Protein AF-A0A381UM65-F1 (afdb_monomer_lite)

Radius of gyration: 23.65 Å; chains: 1; bounding box: 63×48×61 Å

Secondary structure (DSSP, 8-state):
-PPPPTT--TTSSPEEEE---TTSTTEEE------SS-GGG----EEESS----GGGEEEEPPPPTT--HHHHS-HHHHHHHHHHHHHHHHHHHH--GGGHHHHHTTS-----

pLDDT: mean 72.66, std 16.7, range [36.38, 96.44]

Foldseek 3Di:
DDDDPPPADPQGDWDKDADDDCPFPQKDWDQDQDDPPPSVVSPTDIGRDPGDDDVVRIHTHGDDDPPDDPLRPDDPVVNVVVVVVVCVVVVVVVVDDPVPVVVVVVPDDPDDD

Structure (mmCIF, N/CA/C/O backbone):
data_AF-A0A381UM65-F1
#
_entry.id   AF-A0A381UM65-F1
#
loop_
_atom_site.group_PDB
_atom_site.id
_atom_site.type_symbol
_atom_site.label_atom_id
_atom_site.label_alt_id
_atom_site.label_comp_id
_atom_site.label_asym_id
_atom_site.label_entity_id
_atom_site.label_seq_id
_atom_site.pdbx_PDB_ins_code
_atom_site.Cartn_x
_atom_site.Cartn_y
_atom_site.Cartn_z
_atom_site.occupancy
_atom_site.B_iso_or_equiv
_atom_site.auth_seq_id
_atom_site.auth_comp_id
_atom_site.auth_asym_id
_atom_site.auth_atom_id
_atom_site.pdbx_PDB_model_num
ATOM 1 N N . VAL A 1 1 ? -35.214 -8.499 6.190 1.00 38.56 1 VAL A N 1
ATOM 2 C CA . VAL A 1 1 ? -34.411 -7.383 6.741 1.00 38.56 1 VAL A CA 1
ATOM 3 C C . VAL A 1 1 ? -33.308 -8.004 7.582 1.00 38.56 1 VAL A C 1
ATOM 5 O O . VAL A 1 1 ? -33.570 -8.398 8.708 1.00 38.56 1 VAL A O 1
ATOM 8 N N . GLN A 1 2 ? -32.131 -8.244 6.997 1.00 36.38 2 GLN A N 1
ATOM 9 C CA . GLN A 1 2 ? -30.965 -8.705 7.759 1.00 36.38 2 GLN A CA 1
ATOM 10 C C . GLN A 1 2 ? -30.450 -7.522 8.582 1.00 36.38 2 GLN A C 1
ATOM 12 O O . GLN A 1 2 ? -30.204 -6.453 8.026 1.00 36.38 2 GLN A O 1
ATOM 17 N N . GLY A 1 3 ? -30.385 -7.697 9.903 1.00 39.22 3 GLY A N 1
ATOM 18 C CA . GLY A 1 3 ? -29.882 -6.686 10.828 1.00 39.22 3 GLY A CA 1
ATOM 19 C C . GLY A 1 3 ? -28.432 -6.334 10.511 1.00 39.22 3 GLY A C 1
ATOM 20 O O . GLY A 1 3 ? -27.652 -7.203 10.121 1.00 39.22 3 GLY A O 1
ATOM 21 N N . ALA A 1 4 ? -28.092 -5.053 10.651 1.00 43.19 4 ALA A N 1
ATOM 22 C CA . ALA A 1 4 ? -26.715 -4.598 10.532 1.00 43.19 4 ALA A CA 1
ATOM 23 C C . ALA A 1 4 ? -25.820 -5.405 11.500 1.00 43.19 4 ALA A C 1
ATOM 25 O O . ALA A 1 4 ? -26.238 -5.632 12.639 1.00 43.19 4 ALA A O 1
ATOM 26 N N . PRO A 1 5 ? -24.624 -5.853 11.072 1.00 47.56 5 PRO A N 1
ATOM 27 C CA . PRO A 1 5 ? -23.681 -6.554 11.936 1.00 47.56 5 PRO A CA 1
ATOM 28 C C . PRO A 1 5 ? -23.443 -5.757 13.221 1.00 47.56 5 PRO A C 1
ATOM 30 O O . PRO A 1 5 ? -23.135 -4.568 13.169 1.00 47.56 5 PRO A O 1
ATOM 33 N N . THR A 1 6 ? -23.579 -6.411 14.371 1.00 54.12 6 THR A N 1
ATOM 34 C CA . THR A 1 6 ? -23.538 -5.810 15.717 1.00 54.12 6 THR A CA 1
ATOM 35 C C . THR A 1 6 ? -22.156 -5.295 16.155 1.00 54.12 6 THR A C 1
ATOM 37 O O . THR A 1 6 ? -21.997 -4.920 17.309 1.00 54.12 6 THR A O 1
ATOM 40 N N . ASP A 1 7 ? -21.175 -5.251 15.248 1.00 58.03 7 ASP A N 1
ATOM 41 C CA . ASP A 1 7 ? -19.787 -4.808 15.477 1.00 58.03 7 ASP A CA 1
ATOM 42 C C . ASP A 1 7 ? -19.399 -3.596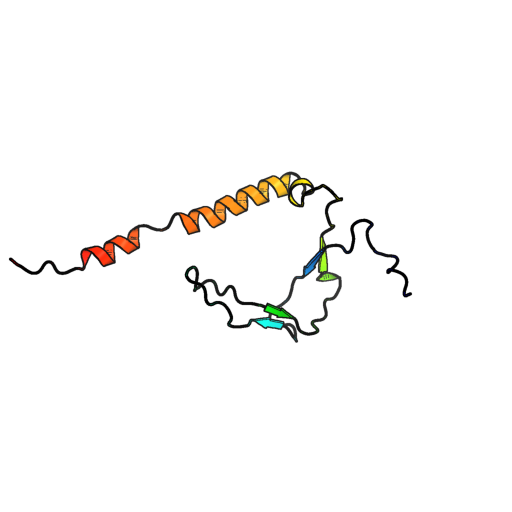 14.599 1.00 58.03 7 ASP A C 1
ATOM 44 O O . ASP A 1 7 ? -18.237 -3.319 14.312 1.00 58.03 7 ASP A O 1
ATOM 48 N N . GLN A 1 8 ? -20.385 -2.856 14.088 1.00 51.78 8 GLN A N 1
ATOM 49 C CA . GLN A 1 8 ? -20.084 -1.626 13.363 1.00 51.78 8 GLN A CA 1
ATOM 50 C C . GLN A 1 8 ? -19.797 -0.498 14.352 1.00 51.78 8 GLN A C 1
ATOM 52 O O . GLN A 1 8 ? -20.666 -0.089 15.124 1.00 51.78 8 GLN A O 1
ATOM 57 N N . SER A 1 9 ? -18.573 0.029 14.287 1.00 56.84 9 SER A N 1
ATOM 58 C CA . SER A 1 9 ? -18.202 1.287 14.932 1.00 56.84 9 SER A CA 1
ATOM 59 C C . SER A 1 9 ? -19.254 2.360 14.592 1.00 56.84 9 SER A C 1
ATOM 61 O O . SER A 1 9 ? -19.739 2.395 13.454 1.00 56.84 9 SER A O 1
ATOM 63 N N . PRO A 1 10 ? -19.631 3.256 15.528 1.00 59.91 10 PRO A N 1
ATOM 64 C CA . PRO A 1 10 ? -20.690 4.258 15.327 1.00 59.91 10 PRO A CA 1
ATOM 65 C C . PRO A 1 10 ? -20.435 5.225 14.154 1.00 59.91 10 PRO A C 1
ATOM 67 O O . PRO A 1 10 ? -21.286 6.043 13.814 1.00 59.91 10 PRO A O 1
ATOM 70 N N . THR A 1 11 ? -19.262 5.138 13.528 1.00 65.38 11 THR A N 1
ATOM 71 C CA . THR A 1 11 ? -18.805 5.928 12.384 1.00 65.38 11 THR A CA 1
ATOM 72 C C . THR A 1 11 ? -18.759 5.142 11.064 1.00 65.38 11 THR A C 1
ATOM 74 O O . THR A 1 11 ? -18.311 5.690 10.052 1.00 65.38 11 THR A O 1
ATOM 77 N N . GLY A 1 12 ? -19.243 3.893 11.034 1.00 65.19 12 GLY A N 1
ATOM 78 C CA . GLY A 1 12 ? -19.163 2.965 9.898 1.00 65.19 12 GLY A CA 1
ATOM 79 C C . GLY A 1 12 ? -17.962 2.009 9.994 1.00 65.19 12 GLY A C 1
ATOM 80 O O . GLY A 1 12 ? -17.244 2.033 10.989 1.00 65.19 12 GLY A O 1
ATOM 81 N N . PRO A 1 13 ? -17.723 1.151 8.983 1.00 69.06 13 PRO A N 1
ATOM 82 C CA . PRO A 1 13 ? -16.612 0.206 9.028 1.00 69.06 13 PRO A CA 1
ATOM 83 C C . PRO A 1 13 ? -15.266 0.942 9.069 1.00 69.06 13 PRO A C 1
ATOM 85 O O . PRO A 1 13 ? -15.030 1.889 8.307 1.00 69.06 13 PRO A O 1
ATOM 88 N N . ASP A 1 14 ? -14.392 0.495 9.967 1.00 72.38 14 ASP A N 1
ATOM 89 C CA . ASP A 1 14 ? -13.027 0.996 10.098 1.00 72.38 14 ASP A CA 1
ATOM 90 C C . ASP A 1 14 ? -12.199 0.692 8.844 1.00 72.38 14 ASP A C 1
ATOM 92 O O . ASP A 1 14 ? -12.376 -0.338 8.188 1.00 72.38 14 ASP A O 1
ATOM 96 N N . GLY A 1 15 ? -11.254 1.580 8.530 1.00 73.75 15 GLY A N 1
ATOM 97 C CA . GLY A 1 15 ? -10.282 1.323 7.474 1.00 73.75 15 GLY A CA 1
ATOM 98 C C . GLY A 1 15 ? -9.324 0.209 7.892 1.00 73.75 15 GLY A C 1
ATOM 99 O O . GLY A 1 15 ? -9.030 0.039 9.076 1.00 73.75 15 GLY A O 1
ATOM 100 N N . ARG A 1 16 ? -8.818 -0.553 6.925 1.00 79.75 16 ARG A N 1
ATOM 101 C CA . ARG A 1 16 ? -7.728 -1.508 7.138 1.00 79.75 16 ARG A CA 1
ATOM 102 C C . ARG A 1 16 ? -6.566 -1.154 6.226 1.00 79.75 16 ARG A C 1
ATOM 104 O O . ARG A 1 16 ? -6.777 -0.830 5.060 1.00 79.75 16 ARG A O 1
ATOM 111 N N . CYS A 1 17 ? -5.356 -1.212 6.764 1.00 81.31 17 CYS A N 1
ATOM 112 C CA . CYS A 1 17 ? -4.140 -1.213 5.968 1.00 81.31 17 CYS A CA 1
ATOM 113 C C . CYS A 1 17 ? -3.706 -2.670 5.804 1.00 81.31 17 CYS A C 1
ATOM 115 O O . CYS A 1 17 ? -3.448 -3.352 6.797 1.00 81.31 17 CYS A O 1
ATOM 117 N N . LEU A 1 18 ? -3.690 -3.141 4.559 1.00 84.62 18 LEU A N 1
ATOM 118 C CA . LEU A 1 18 ? -3.328 -4.510 4.214 1.00 84.62 18 LEU A CA 1
ATOM 119 C C . LEU A 1 18 ? -1.884 -4.527 3.727 1.00 84.62 18 LEU A C 1
ATOM 121 O O . LEU A 1 18 ? -1.529 -3.776 2.818 1.00 84.62 18 LEU A O 1
ATOM 125 N N . ILE A 1 19 ? -1.063 -5.395 4.312 1.00 86.69 19 ILE A N 1
ATOM 126 C CA . ILE A 1 19 ? 0.253 -5.711 3.757 1.00 86.69 19 ILE A CA 1
ATOM 127 C C . ILE A 1 19 ? 0.080 -6.951 2.887 1.00 86.69 19 ILE A C 1
ATOM 129 O O . ILE A 1 19 ? -0.191 -8.036 3.402 1.00 86.69 19 ILE A O 1
ATOM 133 N N . VAL A 1 20 ? 0.212 -6.767 1.573 1.00 89.62 20 VAL A N 1
ATOM 134 C CA . VAL A 1 20 ? -0.020 -7.812 0.571 1.00 89.62 20 VAL A CA 1
ATOM 135 C C . VAL A 1 20 ? 1.312 -8.215 -0.073 1.00 89.62 20 VAL A C 1
ATOM 137 O O . VAL A 1 20 ? 1.908 -7.394 -0.777 1.00 89.62 20 VAL A O 1
ATOM 140 N N . PRO A 1 21 ? 1.810 -9.438 0.171 1.00 89.50 21 PRO A N 1
ATOM 141 C CA . PRO A 1 21 ? 2.886 -10.028 -0.619 1.00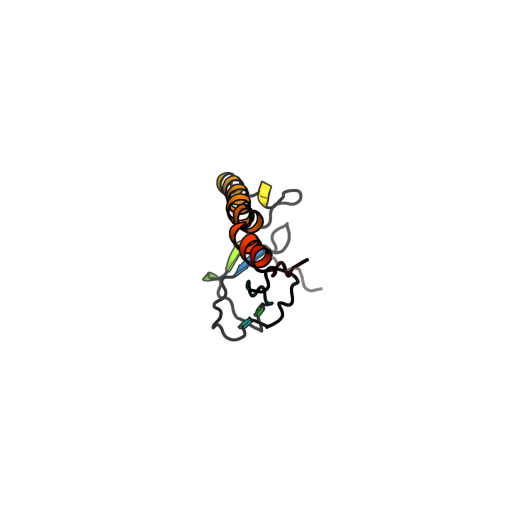 89.50 21 PRO A CA 1
ATOM 142 C C . PRO A 1 21 ? 2.506 -10.107 -2.103 1.00 89.50 21 PRO A C 1
ATOM 144 O O . PRO A 1 21 ? 1.377 -10.444 -2.447 1.00 89.50 21 PRO A O 1
ATOM 147 N N . LEU A 1 22 ? 3.439 -9.775 -2.996 1.00 90.50 22 LEU A N 1
ATOM 148 C CA . LEU A 1 22 ? 3.180 -9.780 -4.445 1.00 90.50 22 LEU A CA 1
ATOM 149 C C . LEU A 1 22 ? 3.108 -11.192 -5.045 1.00 90.50 22 LEU A C 1
ATOM 151 O O . LEU A 1 22 ? 2.680 -11.344 -6.184 1.00 90.50 22 LEU A O 1
ATOM 155 N N . ASP A 1 23 ? 3.573 -12.188 -4.300 1.00 91.44 23 ASP A N 1
ATOM 156 C CA . ASP A 1 23 ? 3.585 -13.608 -4.638 1.00 91.44 23 ASP A CA 1
ATOM 157 C C . ASP A 1 23 ? 2.406 -14.387 -4.033 1.00 91.44 23 ASP A C 1
ATOM 159 O O . ASP A 1 23 ? 2.279 -15.581 -4.306 1.00 91.44 23 ASP A O 1
ATOM 163 N N . ASP A 1 24 ? 1.542 -13.733 -3.244 1.00 91.88 24 ASP A N 1
ATOM 164 C CA . ASP A 1 24 ? 0.305 -14.345 -2.754 1.00 91.88 24 ASP A CA 1
ATOM 165 C C . ASP A 1 24 ? -0.606 -14.711 -3.945 1.00 91.88 24 ASP A C 1
ATOM 167 O O . ASP A 1 24 ? -0.741 -13.964 -4.921 1.00 91.88 24 ASP A O 1
ATOM 171 N N . ASP A 1 25 ? -1.255 -15.874 -3.855 1.00 92.81 25 ASP A N 1
ATOM 172 C CA . ASP A 1 25 ? -2.168 -16.346 -4.898 1.00 92.81 25 ASP A CA 1
ATOM 173 C C . ASP A 1 25 ? -3.340 -15.368 -5.084 1.00 92.81 25 ASP A C 1
ATOM 175 O O . ASP A 1 25 ? -3.900 -14.856 -4.113 1.00 92.81 25 ASP A O 1
ATOM 179 N N . GLY A 1 26 ? -3.691 -15.084 -6.340 1.00 93.31 26 GLY A N 1
ATOM 180 C CA . GLY A 1 26 ? -4.710 -14.089 -6.696 1.00 93.31 26 GLY A CA 1
ATOM 181 C C . GLY A 1 26 ? -4.236 -12.626 -6.730 1.00 93.31 26 GLY A C 1
ATO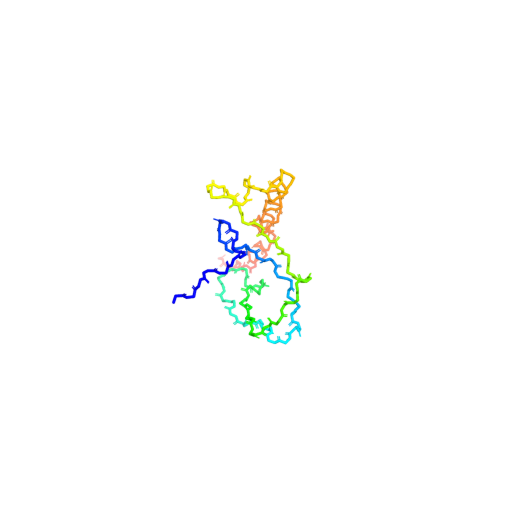M 182 O O . GLY A 1 26 ? -5.032 -11.745 -7.068 1.00 93.31 26 GLY A O 1
ATOM 183 N N . VAL A 1 27 ? -2.961 -12.329 -6.438 1.00 95.75 27 VAL A N 1
ATOM 184 C CA . VAL A 1 27 ? -2.380 -10.981 -6.591 1.00 95.75 27 VAL A CA 1
ATOM 185 C C . VAL A 1 27 ? -1.762 -10.816 -7.979 1.00 95.75 27 VAL A C 1
ATOM 187 O O . VAL A 1 27 ? -0.918 -11.603 -8.401 1.00 95.75 27 VAL A O 1
ATOM 190 N N . ARG A 1 28 ? -2.144 -9.758 -8.704 1.00 95.88 28 ARG A N 1
ATOM 191 C CA . ARG A 1 28 ? -1.535 -9.420 -10.003 1.00 95.88 28 ARG A CA 1
ATOM 192 C C . ARG A 1 28 ? -1.339 -7.922 -10.191 1.00 95.88 28 ARG A C 1
ATOM 194 O O . ARG A 1 28 ? -2.222 -7.126 -9.878 1.00 95.88 28 ARG A O 1
ATOM 201 N N . ILE A 1 29 ? -0.197 -7.546 -10.763 1.00 95.44 29 ILE A N 1
ATOM 202 C CA . ILE A 1 29 ? 0.074 -6.180 -11.225 1.00 95.44 29 ILE A CA 1
ATOM 203 C C . ILE A 1 29 ? -0.244 -6.119 -12.717 1.00 95.44 29 ILE A C 1
ATOM 205 O O . ILE A 1 29 ? 0.313 -6.884 -13.502 1.00 95.44 29 ILE A O 1
ATOM 209 N N . GLU A 1 30 ? -1.120 -5.205 -13.110 1.00 95.69 30 GLU A N 1
ATOM 210 C CA . GLU A 1 30 ? -1.503 -5.014 -14.507 1.00 95.69 30 GLU A CA 1
ATOM 211 C C . GLU A 1 30 ? -0.640 -3.964 -15.194 1.00 95.69 30 GLU A C 1
ATOM 213 O O . GLU A 1 30 ? -0.268 -2.964 -14.595 1.00 95.69 30 GLU A O 1
ATOM 218 N N . ASN A 1 31 ? -0.337 -4.132 -16.479 1.00 93.12 31 ASN A N 1
ATOM 219 C CA . ASN A 1 31 ? 0.450 -3.137 -17.209 1.00 93.12 31 ASN A CA 1
ATOM 220 C C . ASN A 1 31 ? -0.431 -1.983 -17.723 1.00 93.12 31 ASN A C 1
ATOM 222 O O . ASN A 1 31 ? -0.682 -1.867 -18.924 1.00 93.12 31 ASN A O 1
ATOM 226 N N . THR A 1 32 ? -0.918 -1.140 -16.811 1.00 95.00 32 THR A N 1
ATOM 227 C CA . THR A 1 32 ? -1.894 -0.076 -17.113 1.00 95.00 32 THR A CA 1
ATOM 228 C C . THR A 1 32 ? -1.307 1.333 -17.131 1.00 95.00 32 THR A C 1
ATOM 230 O O . THR A 1 32 ? -1.960 2.264 -17.606 1.00 95.00 32 THR A O 1
ATOM 233 N N . TRP A 1 33 ? -0.063 1.530 -16.685 1.00 96.44 33 TRP A N 1
ATOM 234 C CA . TRP A 1 33 ? 0.502 2.870 -16.532 1.00 96.44 33 TRP A CA 1
ATOM 235 C C . TRP A 1 33 ? 0.907 3.523 -17.864 1.00 96.44 33 TRP A C 1
ATOM 237 O O . TRP A 1 33 ? 2.016 3.342 -18.369 1.00 96.44 33 TRP A O 1
ATOM 247 N N . GLN A 1 34 ? 0.014 4.350 -18.418 1.00 93.62 34 GLN A N 1
ATOM 248 C CA . GLN A 1 34 ? 0.228 5.129 -19.647 1.00 93.62 34 GLN A CA 1
ATOM 249 C C . GLN A 1 34 ? 0.180 6.645 -19.392 1.00 93.62 34 GLN A C 1
ATOM 251 O O . GLN A 1 34 ? -0.663 7.363 -19.926 1.00 93.62 34 GLN A O 1
ATOM 256 N N . ALA A 1 35 ? 1.100 7.154 -18.569 1.00 91.69 35 ALA A N 1
ATOM 257 C CA . ALA A 1 35 ? 1.137 8.569 -18.186 1.00 91.69 35 ALA A CA 1
ATOM 258 C C . ALA A 1 35 ? 1.970 9.467 -19.128 1.00 91.69 35 ALA A C 1
ATOM 260 O O . ALA A 1 35 ? 2.865 9.010 -19.844 1.00 91.69 35 ALA A O 1
ATOM 261 N N . MET A 1 36 ? 1.707 10.780 -19.108 1.00 92.88 36 MET A N 1
ATOM 262 C CA . MET A 1 36 ? 2.487 11.780 -19.863 1.00 92.88 36 MET A CA 1
ATOM 263 C C . MET A 1 36 ? 3.894 12.006 -19.282 1.00 92.88 36 MET A C 1
ATOM 265 O O . MET A 1 36 ? 4.852 12.189 -20.028 1.00 92.88 36 MET A O 1
ATOM 269 N N . SER A 1 37 ? 4.036 11.972 -17.956 1.00 87.69 37 SER A N 1
ATOM 270 C CA . SER A 1 37 ? 5.300 12.119 -17.222 1.00 87.69 37 SER A CA 1
ATOM 271 C C . SER A 1 37 ? 5.440 10.997 -16.190 1.00 87.69 37 SER A C 1
ATOM 273 O O . SER A 1 37 ? 4.532 10.181 -16.046 1.00 87.69 37 SER A O 1
ATOM 275 N N . LEU A 1 38 ? 6.596 10.904 -15.517 1.00 89.56 38 LEU A N 1
ATOM 276 C CA . LEU A 1 38 ? 6.872 9.850 -14.524 1.00 89.56 38 LEU A CA 1
ATOM 277 C C . LEU A 1 38 ? 6.636 8.425 -15.075 1.00 89.56 38 LEU A C 1
ATOM 279 O O . LEU A 1 38 ? 6.280 7.504 -14.356 1.00 89.56 38 L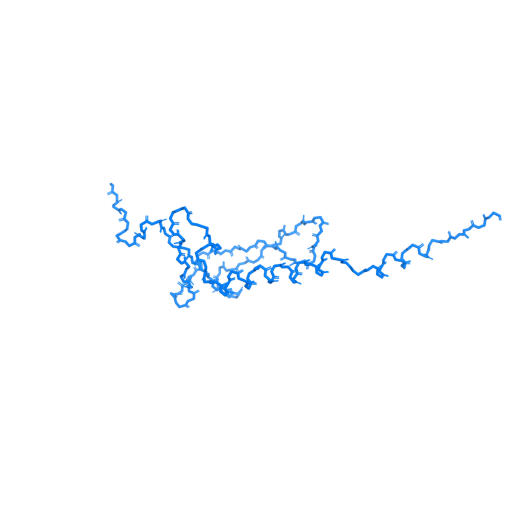EU A O 1
ATOM 283 N N . ARG A 1 39 ? 6.853 8.212 -16.378 1.00 91.81 39 ARG A N 1
ATOM 284 C CA . ARG A 1 39 ? 6.525 6.944 -17.060 1.00 91.81 39 ARG A CA 1
ATOM 285 C C . ARG A 1 39 ? 7.282 5.735 -16.508 1.00 91.81 39 ARG A C 1
ATOM 287 O O . ARG A 1 39 ? 6.788 4.619 -16.576 1.00 91.81 39 ARG A O 1
ATOM 294 N N . ALA A 1 40 ? 8.466 5.965 -15.945 1.00 90.12 40 ALA A N 1
ATOM 295 C CA . ALA A 1 40 ? 9.308 4.923 -15.368 1.00 90.12 40 ALA A CA 1
ATOM 296 C C . ALA A 1 40 ? 8.953 4.562 -13.911 1.00 90.12 40 ALA A C 1
ATOM 298 O O . ALA A 1 40 ? 9.656 3.751 -13.319 1.00 90.12 40 ALA A O 1
ATOM 299 N N . THR A 1 41 ? 7.901 5.143 -13.313 1.00 91.00 41 THR A N 1
ATOM 300 C CA . THR A 1 41 ? 7.504 4.813 -11.929 1.00 91.00 41 THR A CA 1
ATOM 301 C C . THR A 1 41 ? 6.712 3.520 -11.813 1.00 91.00 41 THR A C 1
ATOM 303 O O . THR A 1 41 ? 6.558 3.033 -10.699 1.00 91.00 41 THR A O 1
ATOM 306 N N . MET A 1 42 ? 6.204 2.978 -12.928 1.00 92.69 42 MET A N 1
ATOM 307 C CA . MET A 1 42 ? 5.399 1.752 -12.936 1.00 92.69 42 MET A CA 1
ATOM 308 C C . MET A 1 42 ? 4.204 1.838 -11.963 1.00 92.69 42 MET A C 1
ATOM 310 O O . MET A 1 42 ? 3.941 0.914 -11.201 1.00 92.69 42 MET A O 1
ATOM 314 N N . SER A 1 43 ? 3.474 2.961 -11.972 1.00 93.81 43 SER A N 1
ATOM 315 C CA . SER A 1 43 ? 2.302 3.205 -11.106 1.00 93.81 43 SER A CA 1
ATOM 316 C C . SER A 1 43 ? 1.045 2.487 -11.614 1.00 93.81 43 SER A C 1
ATOM 318 O O . SER A 1 43 ? -0.014 3.079 -11.780 1.00 93.81 43 SER A O 1
ATOM 320 N N . ASN A 1 44 ? 1.232 1.213 -11.920 1.00 95.69 44 ASN A N 1
ATOM 321 C CA . ASN A 1 44 ? 0.262 0.269 -12.435 1.00 95.69 44 ASN A CA 1
ATOM 322 C C . ASN A 1 44 ? -0.843 -0.045 -11.423 1.00 95.69 44 ASN A C 1
ATOM 324 O O . ASN A 1 44 ? -0.639 0.054 -10.211 1.00 95.69 44 ASN A O 1
ATOM 328 N N . ASP A 1 45 ? -1.981 -0.508 -11.934 1.00 94.88 45 ASP A N 1
ATOM 329 C CA . ASP A 1 45 ? -3.045 -1.047 -11.096 1.00 94.88 45 ASP A CA 1
ATOM 330 C C . ASP A 1 45 ? -2.642 -2.407 -10.514 1.00 94.88 45 ASP A C 1
ATOM 332 O O . ASP A 1 45 ? -1.987 -3.227 -11.167 1.00 94.88 45 ASP A O 1
ATOM 336 N N . VAL A 1 46 ? -3.077 -2.658 -9.281 1.00 94.44 46 VAL A N 1
ATOM 337 C CA . VAL A 1 46 ? -2.934 -3.950 -8.607 1.00 94.44 46 VAL A CA 1
ATOM 338 C C . VAL A 1 46 ? -4.323 -4.540 -8.418 1.00 94.44 46 VAL A C 1
ATOM 340 O O . VAL A 1 46 ? -5.203 -3.886 -7.859 1.00 94.44 46 VAL A O 1
ATOM 343 N N . VAL A 1 47 ? -4.523 -5.773 -8.877 1.00 95.19 47 VAL A N 1
ATOM 344 C CA . VAL A 1 47 ? -5.770 -6.518 -8.682 1.00 95.19 47 VAL A CA 1
ATOM 345 C C . VAL A 1 47 ? -5.555 -7.612 -7.646 1.00 95.19 47 VAL A C 1
ATOM 347 O O . VAL A 1 47 ? -4.575 -8.352 -7.709 1.00 95.19 47 VAL A O 1
ATOM 350 N N . LEU A 1 48 ? -6.498 -7.692 -6.707 1.00 94.56 48 LEU A N 1
ATOM 351 C CA . LEU A 1 48 ? -6.579 -8.711 -5.667 1.00 94.56 48 LEU A CA 1
ATOM 352 C C . LEU A 1 48 ? -7.835 -9.548 -5.932 1.00 94.56 48 LEU A C 1
ATOM 354 O O . LEU A 1 48 ? -8.947 -9.054 -5.742 1.00 94.56 48 LEU A O 1
ATOM 358 N N . ASP A 1 49 ? -7.669 -10.783 -6.398 1.00 95.25 49 ASP A N 1
ATOM 359 C CA . ASP A 1 49 ? -8.775 -11.697 -6.694 1.00 95.25 49 ASP A CA 1
ATOM 360 C C . ASP A 1 49 ? -8.864 -12.807 -5.643 1.00 95.25 49 ASP A C 1
ATOM 362 O O . ASP A 1 49 ? -7.992 -13.664 -5.561 1.00 95.25 49 ASP A O 1
ATOM 366 N N . GLN A 1 50 ? -9.907 -12.760 -4.806 1.00 92.81 50 GLN A N 1
ATOM 367 C CA . GLN A 1 50 ? -10.165 -13.730 -3.725 1.00 92.81 50 GLN A CA 1
ATOM 368 C C . GLN A 1 50 ? -8.975 -13.982 -2.772 1.00 92.81 50 GLN A C 1
ATOM 370 O O . GLN A 1 50 ? -8.875 -15.046 -2.162 1.00 92.81 50 GLN A O 1
ATOM 375 N N . VAL A 1 51 ? -8.094 -12.992 -2.594 1.00 91.19 51 VAL A N 1
ATOM 376 C CA . VAL A 1 51 ? -6.925 -13.100 -1.709 1.00 91.19 51 VAL A CA 1
ATOM 377 C C . VAL A 1 51 ? -7.371 -13.140 -0.246 1.00 91.19 51 VAL A C 1
ATOM 379 O O . VAL A 1 51 ? -8.071 -12.242 0.232 1.00 91.19 51 VAL A O 1
ATOM 382 N N . PHE A 1 52 ? -6.953 -14.177 0.479 1.00 88.25 52 PHE A N 1
ATOM 383 C CA . PHE A 1 52 ? -7.242 -14.316 1.903 1.00 88.25 52 PHE A CA 1
ATOM 384 C C . PHE A 1 52 ? -6.245 -13.522 2.755 1.00 88.25 52 PHE A C 1
ATOM 386 O O . PHE A 1 52 ? -5.033 -13.683 2.623 1.00 88.25 52 PHE A O 1
ATOM 393 N N . PHE A 1 53 ? -6.762 -12.718 3.687 1.00 85.75 53 PHE A N 1
ATOM 394 C CA . PHE A 1 53 ? -5.955 -11.951 4.633 1.00 85.75 53 PHE A CA 1
ATOM 395 C C . PHE A 1 53 ? -6.206 -12.431 6.063 1.00 85.75 53 PHE A C 1
ATOM 397 O O . PHE A 1 53 ? -7.311 -12.234 6.570 1.00 85.75 53 PHE A O 1
ATOM 404 N N . PRO A 1 54 ? -5.206 -13.035 6.727 1.00 84.88 54 PRO A N 1
ATOM 405 C CA . PRO A 1 54 ? -5.308 -13.350 8.143 1.00 84.88 54 PRO A CA 1
ATOM 406 C C . PRO A 1 54 ? -5.179 -12.063 8.974 1.00 84.88 54 PRO A C 1
ATOM 408 O O . PRO A 1 54 ? -4.470 -11.135 8.569 1.00 84.88 54 PRO A O 1
ATOM 411 N N . ASP A 1 55 ? -5.853 -12.001 10.125 1.00 82.06 55 ASP A N 1
ATOM 412 C CA . ASP A 1 55 ? -5.989 -10.787 10.948 1.00 82.06 55 ASP A CA 1
ATOM 413 C C . ASP A 1 55 ? -4.639 -10.145 11.311 1.00 82.06 55 ASP A C 1
ATOM 415 O O . ASP A 1 55 ? -4.532 -8.922 11.406 1.00 82.06 55 ASP A O 1
ATOM 419 N N . GLU A 1 56 ? -3.571 -10.937 11.434 1.00 82.56 56 GLU A N 1
ATOM 420 C CA . GLU A 1 56 ? -2.231 -10.442 11.763 1.00 82.56 56 GLU A CA 1
ATOM 421 C C . GLU A 1 56 ? -1.618 -9.565 10.656 1.00 82.56 56 GLU A C 1
ATOM 423 O O . GLU A 1 56 ? -0.721 -8.765 10.929 1.00 82.56 56 GLU A O 1
ATOM 428 N N . ARG A 1 57 ? -2.090 -9.680 9.406 1.00 79.25 57 ARG A N 1
ATOM 429 C CA . ARG A 1 57 ? -1.651 -8.850 8.262 1.00 79.25 57 ARG A CA 1
ATOM 430 C C . ARG A 1 57 ? -2.514 -7.605 8.057 1.00 79.25 57 ARG A C 1
ATOM 432 O O . ARG A 1 57 ? -2.281 -6.832 7.123 1.00 79.25 57 ARG A O 1
ATOM 439 N N . VAL A 1 58 ? -3.515 -7.414 8.912 1.00 81.19 58 VAL A N 1
ATOM 440 C CA . VAL A 1 58 ? -4.564 -6.414 8.752 1.00 81.19 58 VAL A CA 1
ATOM 441 C C . VAL A 1 58 ? -4.440 -5.388 9.874 1.00 81.19 58 VAL A C 1
ATOM 443 O O . VAL A 1 58 ? -5.090 -5.471 10.915 1.00 81.19 58 VAL A O 1
ATOM 446 N N . ALA A 1 59 ? -3.612 -4.366 9.660 1.00 78.69 59 ALA A N 1
ATOM 447 C CA . ALA A 1 59 ? -3.533 -3.269 10.614 1.00 78.69 59 ALA A CA 1
ATOM 448 C C . ALA A 1 59 ? -4.851 -2.476 10.597 1.00 78.69 59 ALA A C 1
ATOM 450 O O . ALA A 1 59 ? -5.297 -1.985 9.554 1.00 78.69 59 ALA A O 1
ATOM 451 N N . VAL A 1 60 ? -5.481 -2.342 11.765 1.00 75.19 60 VAL A N 1
ATOM 452 C CA . VAL A 1 60 ? -6.718 -1.572 11.919 1.00 75.19 60 VAL A CA 1
ATOM 453 C C . VAL A 1 60 ? -6.396 -0.084 11.916 1.00 75.19 60 VAL A C 1
ATOM 455 O O . VAL A 1 60 ? -5.605 0.398 12.724 1.00 75.19 60 VAL A O 1
ATOM 458 N N . PHE A 1 61 ? -7.041 0.651 11.015 1.00 72.88 61 PHE A N 1
ATOM 459 C CA . PHE A 1 61 ? -6.982 2.102 10.957 1.00 72.88 61 PHE A CA 1
ATOM 460 C C . PHE A 1 61 ? -8.339 2.668 11.375 1.00 72.88 61 PHE A C 1
ATOM 462 O O . PHE A 1 61 ? -9.290 2.722 10.589 1.00 72.88 61 PHE A O 1
ATOM 469 N N . THR A 1 62 ? -8.431 3.078 12.641 1.00 73.12 62 THR A N 1
ATOM 470 C CA . THR A 1 62 ? -9.669 3.623 13.199 1.00 73.12 62 THR A CA 1
ATOM 471 C C . THR A 1 62 ? -10.039 4.921 12.500 1.00 73.12 62 THR A C 1
ATOM 473 O O . THR A 1 62 ? -9.233 5.853 12.395 1.00 73.12 62 THR A O 1
ATOM 476 N N . ARG A 1 63 ? -11.279 4.992 12.020 1.00 72.31 63 ARG A N 1
ATOM 477 C CA . ARG A 1 63 ? -11.785 6.192 11.355 1.00 72.31 63 ARG A CA 1
ATOM 478 C C . ARG A 1 63 ? -11.903 7.358 12.352 1.00 72.31 63 ARG A C 1
ATOM 480 O O . ARG A 1 63 ? -12.432 7.164 13.447 1.00 72.31 63 ARG A O 1
ATOM 487 N N . PRO A 1 64 ? -11.496 8.588 11.977 1.00 75.62 64 PRO A N 1
ATOM 488 C CA . PRO A 1 64 ? -11.754 9.779 12.770 1.00 75.62 64 PRO A CA 1
ATOM 489 C C . PRO A 1 64 ? -13.245 9.947 13.060 1.00 75.62 64 PRO A C 1
ATOM 491 O O . PRO A 1 64 ? -14.092 9.670 12.210 1.00 75.62 64 PRO A O 1
ATOM 494 N N . ALA A 1 65 ? -13.566 10.463 14.245 1.00 78.38 65 ALA A N 1
ATOM 495 C CA . ALA A 1 65 ? -14.935 10.840 14.570 1.00 78.38 65 ALA A CA 1
ATOM 496 C C . ALA A 1 65 ? -15.505 11.830 13.526 1.00 78.38 65 ALA A C 1
ATOM 498 O O . ALA A 1 65 ? -14.738 12.605 12.937 1.00 78.38 65 ALA A O 1
ATOM 499 N N . PRO A 1 66 ? -16.833 11.851 13.304 1.00 74.81 66 PRO A N 1
ATOM 500 C CA . PRO A 1 66 ? -17.452 12.733 12.322 1.00 74.81 66 PRO A CA 1
ATOM 501 C C . PRO A 1 66 ? -17.055 14.194 12.568 1.00 74.81 66 PRO A C 1
ATOM 503 O O . PRO A 1 66 ? -17.038 14.660 13.706 1.00 74.81 66 PRO A O 1
ATOM 506 N N . GLY A 1 67 ? -16.694 14.910 11.503 1.00 78.50 67 GLY A N 1
ATOM 507 C CA . GLY A 1 67 ? -16.226 16.299 11.586 1.00 78.50 67 GLY A CA 1
ATOM 508 C C . GLY A 1 67 ? -14.737 16.472 11.915 1.00 78.50 67 GLY A C 1
ATOM 509 O O . GLY A 1 67 ? -14.253 17.602 11.901 1.00 78.50 67 GLY A O 1
ATOM 510 N N . LYS A 1 68 ? -13.982 15.391 12.161 1.00 78.38 68 LYS A N 1
ATOM 511 C CA . LYS A 1 68 ? -12.514 15.435 12.261 1.00 78.38 68 LYS A CA 1
ATOM 512 C C . LYS A 1 68 ? -11.849 14.922 10.986 1.00 78.38 68 LYS A C 1
ATOM 514 O O . LYS A 1 68 ? -12.320 13.982 10.355 1.00 78.38 68 LYS A O 1
ATOM 519 N N . THR A 1 69 ? -10.726 15.534 10.615 1.00 79.19 69 THR A N 1
ATOM 520 C CA . THR A 1 69 ? -9.888 15.058 9.505 1.00 79.19 69 THR A CA 1
ATOM 521 C C . THR A 1 69 ? -8.919 13.977 9.985 1.00 79.19 69 THR A C 1
ATOM 523 O O . THR A 1 69 ? -8.570 13.928 11.164 1.00 79.19 69 THR A O 1
ATOM 526 N N . TRP A 1 70 ? -8.429 13.140 9.066 1.00 72.81 70 TRP A N 1
ATOM 527 C CA . TRP A 1 70 ? -7.377 12.151 9.348 1.00 72.81 70 TRP A CA 1
ATOM 528 C C . TRP A 1 70 ? -6.116 12.784 9.932 1.00 72.81 70 TRP A C 1
ATOM 530 O O . TRP A 1 70 ? -5.529 12.250 10.868 1.00 72.81 70 TRP A O 1
ATOM 540 N N . VAL A 1 71 ? -5.744 13.964 9.427 1.00 76.06 71 VAL A N 1
ATOM 541 C CA . VAL A 1 71 ? -4.617 14.731 9.962 1.00 76.06 71 VAL A CA 1
ATOM 542 C C . VAL A 1 71 ? -4.936 15.199 11.376 1.00 76.06 71 VAL A C 1
ATOM 544 O O . VAL A 1 71 ? -4.166 14.919 12.279 1.00 76.06 71 VAL A O 1
ATOM 547 N N . GLY A 1 72 ? -6.093 15.825 11.605 1.00 72.38 72 GLY A N 1
ATOM 548 C CA . GLY A 1 72 ? -6.469 16.351 12.921 1.00 72.38 72 GLY A CA 1
ATOM 549 C C . GLY A 1 72 ? -6.698 15.285 14.000 1.00 72.38 72 GLY A C 1
ATOM 550 O O . GLY A 1 72 ? -6.664 15.610 15.185 1.00 72.38 72 GLY A O 1
ATOM 551 N N . ALA A 1 73 ? -6.931 14.031 13.608 1.00 73.31 73 ALA A N 1
ATOM 552 C CA . ALA A 1 73 ? -7.053 12.888 14.511 1.00 73.31 73 ALA A CA 1
ATOM 553 C C . ALA A 1 73 ? -5.723 12.154 14.760 1.00 73.31 73 ALA A C 1
ATOM 555 O O . ALA A 1 73 ? -5.628 11.382 15.712 1.00 73.31 73 ALA A O 1
ATOM 556 N N . ALA A 1 74 ? -4.698 12.385 13.935 1.00 71.50 74 ALA A N 1
ATOM 557 C CA . ALA A 1 74 ? -3.397 11.755 14.100 1.00 71.50 74 ALA A CA 1
ATOM 558 C C . ALA A 1 74 ? -2.653 12.305 15.337 1.00 71.50 74 ALA A C 1
ATOM 560 O O . ALA A 1 74 ? -2.781 13.495 15.650 1.00 71.50 74 ALA A O 1
ATOM 561 N N . PRO A 1 75 ? -1.817 11.488 16.010 1.00 76.56 75 PRO A N 1
ATOM 562 C CA . PRO A 1 75 ? -0.918 11.970 17.056 1.00 76.56 75 PRO A CA 1
ATOM 563 C C . PRO A 1 75 ? -0.044 13.125 16.551 1.00 76.56 75 PRO A C 1
ATOM 565 O O . PRO A 1 75 ? 0.406 13.106 15.405 1.00 76.56 75 PRO A O 1
ATOM 568 N N . ALA A 1 76 ? 0.250 14.111 17.404 1.00 73.31 76 ALA A N 1
ATOM 569 C CA . ALA A 1 76 ? 0.972 15.328 17.007 1.00 73.31 76 ALA A CA 1
ATOM 570 C C . ALA A 1 76 ? 2.323 15.046 16.313 1.00 73.31 76 ALA A C 1
ATOM 572 O O . ALA A 1 76 ? 2.675 15.710 15.339 1.00 73.31 76 ALA A O 1
ATOM 573 N N . ALA A 1 77 ? 3.042 14.010 16.758 1.00 63.94 77 ALA A N 1
ATOM 574 C CA . ALA A 1 77 ? 4.285 13.566 16.130 1.00 63.94 77 ALA A CA 1
ATOM 575 C C . ALA A 1 77 ? 4.078 13.078 14.682 1.00 63.94 77 ALA A C 1
ATOM 577 O O . ALA A 1 77 ? 4.880 13.392 13.805 1.00 63.94 77 ALA A O 1
ATOM 578 N N . LEU A 1 78 ? 2.978 12.369 14.410 1.00 66.62 78 LEU A N 1
ATOM 579 C CA . LEU A 1 78 ? 2.636 11.883 13.073 1.00 66.62 78 LEU A CA 1
ATOM 580 C C . LEU A 1 78 ? 2.159 13.025 12.164 1.00 66.62 78 LEU A C 1
ATOM 582 O O . LEU A 1 78 ? 2.484 13.037 10.979 1.00 66.62 78 LEU A O 1
ATOM 586 N N . GLN A 1 79 ? 1.451 14.018 12.714 1.00 66.12 79 GLN A N 1
ATOM 587 C CA . GLN A 1 79 ? 1.077 15.223 11.963 1.00 66.12 79 GLN A CA 1
ATOM 588 C C . GLN A 1 79 ? 2.309 16.003 11.491 1.00 66.12 79 GLN A C 1
ATOM 590 O O . GLN A 1 79 ? 2.407 16.366 10.317 1.00 66.12 79 GLN A O 1
ATOM 595 N N . ALA A 1 80 ? 3.274 16.218 12.391 1.00 60.00 80 ALA A N 1
ATOM 596 C CA . ALA A 1 80 ? 4.528 16.888 12.064 1.00 60.00 80 ALA A CA 1
ATOM 597 C C . ALA A 1 80 ? 5.359 16.077 11.051 1.00 60.00 80 ALA A C 1
ATOM 599 O O . ALA A 1 80 ? 5.885 16.642 10.090 1.00 60.00 80 ALA A O 1
ATOM 600 N N . ALA A 1 81 ? 5.421 14.752 11.218 1.00 60.62 81 ALA A N 1
ATOM 601 C CA . ALA A 1 81 ? 6.162 13.859 10.331 1.00 60.62 81 ALA A CA 1
ATOM 602 C C . ALA A 1 81 ? 5.552 13.761 8.921 1.00 60.62 81 ALA A C 1
ATOM 604 O O . ALA A 1 81 ? 6.292 13.817 7.941 1.00 60.62 81 ALA A O 1
ATOM 605 N N . GLY A 1 82 ? 4.224 13.669 8.788 1.00 60.84 82 GLY A N 1
ATOM 606 C CA . GLY A 1 82 ? 3.552 13.573 7.486 1.00 60.84 82 GLY A CA 1
ATOM 607 C C . GLY A 1 82 ? 3.753 14.818 6.615 1.00 60.84 82 GLY A C 1
ATOM 608 O O . GLY A 1 82 ? 4.063 14.710 5.427 1.00 60.84 82 GLY A O 1
ATOM 609 N N . LEU A 1 83 ? 3.665 16.009 7.216 1.00 58.16 83 LEU A N 1
ATOM 610 C CA . LEU A 1 83 ? 3.935 17.276 6.525 1.00 58.16 83 LEU A CA 1
ATOM 611 C C . LEU A 1 83 ? 5.416 17.428 6.141 1.00 58.16 83 LEU A C 1
ATOM 613 O O . LEU A 1 83 ? 5.724 17.945 5.064 1.00 58.16 83 LEU A O 1
ATOM 617 N N . ALA A 1 84 ? 6.332 16.975 7.002 1.00 55.56 84 ALA A N 1
ATOM 618 C CA . ALA A 1 84 ? 7.767 17.017 6.735 1.00 55.56 84 ALA A CA 1
ATOM 619 C C . ALA A 1 84 ? 8.182 16.031 5.625 1.00 55.56 84 ALA A C 1
ATOM 621 O O . ALA A 1 84 ? 8.908 16.414 4.707 1.00 55.56 84 ALA A O 1
ATOM 622 N N . ALA A 1 85 ? 7.674 14.796 5.654 1.00 56.28 85 ALA A N 1
ATOM 623 C CA . ALA A 1 85 ? 7.986 13.761 4.668 1.00 56.28 85 ALA A CA 1
ATOM 624 C C . ALA A 1 85 ? 7.454 14.109 3.268 1.00 56.28 85 ALA A C 1
ATOM 626 O O . ALA A 1 85 ? 8.188 14.000 2.285 1.00 56.28 85 ALA A O 1
ATOM 627 N N . GLY A 1 86 ? 6.218 14.619 3.173 1.00 56.75 86 GLY A N 1
ATOM 628 C CA . GLY A 1 86 ? 5.641 15.047 1.894 1.00 56.75 86 GLY A CA 1
ATOM 629 C C . GLY A 1 86 ? 6.444 16.166 1.217 1.00 56.75 86 GLY A C 1
ATOM 630 O O . GLY A 1 86 ? 6.616 16.160 -0.003 1.00 56.75 86 GLY A O 1
ATOM 631 N N . ARG A 1 87 ? 7.006 17.099 2.000 1.00 57.19 87 ARG A N 1
ATOM 632 C CA . ARG A 1 87 ? 7.862 18.181 1.481 1.00 57.19 87 ARG A CA 1
ATOM 633 C C . ARG A 1 87 ? 9.253 17.698 1.070 1.00 57.19 87 ARG A C 1
ATOM 635 O O . ARG A 1 87 ? 9.765 18.156 0.051 1.00 57.19 87 ARG A O 1
ATOM 642 N N . LEU A 1 88 ? 9.847 16.782 1.832 1.00 57.72 88 LEU A N 1
ATOM 643 C CA . LEU A 1 88 ? 11.217 16.324 1.599 1.00 57.72 88 LEU A CA 1
ATOM 644 C C . LEU A 1 88 ? 11.341 15.393 0.386 1.00 57.72 88 LEU A C 1
ATOM 646 O O . LEU A 1 88 ? 12.349 15.447 -0.307 1.00 57.72 88 LEU A O 1
ATOM 650 N N . VAL A 1 89 ? 10.334 14.558 0.112 1.00 61.09 89 VAL A N 1
ATOM 651 C CA . VAL A 1 89 ? 10.391 13.592 -1.002 1.00 61.09 89 VAL A CA 1
ATOM 652 C C . VAL A 1 89 ? 9.975 14.237 -2.324 1.00 61.09 89 VAL A C 1
ATOM 654 O O . VAL A 1 89 ? 10.636 14.059 -3.344 1.00 61.09 89 VAL A O 1
ATOM 657 N N . THR A 1 90 ? 8.909 15.039 -2.317 1.00 62.59 90 THR A N 1
ATOM 658 C CA . THR A 1 90 ? 8.363 15.621 -3.554 1.00 62.59 90 THR A CA 1
ATOM 659 C C . THR A 1 90 ? 9.195 16.802 -4.055 1.00 62.59 90 THR A C 1
ATOM 661 O O . THR A 1 90 ? 9.345 16.981 -5.261 1.00 62.59 90 THR A O 1
ATOM 664 N N . GLY A 1 91 ? 9.772 17.596 -3.145 1.00 64.00 91 GLY A N 1
ATOM 665 C CA . GLY A 1 91 ? 10.563 18.781 -3.490 1.00 64.00 91 GLY A CA 1
ATOM 666 C C . GLY A 1 91 ? 11.726 18.473 -4.444 1.00 64.00 91 GLY A C 1
ATOM 667 O O . GLY A 1 91 ? 11.756 19.022 -5.543 1.00 64.00 91 GLY A O 1
ATOM 668 N N . PRO A 1 92 ? 12.650 17.560 -4.101 1.00 67.12 92 PRO A N 1
ATOM 669 C CA . PRO A 1 92 ? 13.780 17.206 -4.961 1.00 67.12 92 PRO A CA 1
ATOM 670 C C . PRO A 1 92 ? 13.378 16.592 -6.310 1.00 67.12 92 PRO A C 1
ATOM 672 O O . PRO A 1 92 ? 14.051 16.844 -7.307 1.00 67.12 92 PRO A O 1
ATOM 675 N N . ILE A 1 93 ? 12.272 15.836 -6.365 1.00 70.44 93 ILE A N 1
ATOM 676 C CA . ILE A 1 93 ? 11.729 15.289 -7.623 1.00 70.44 93 ILE A CA 1
ATOM 677 C C . ILE A 1 93 ? 11.281 16.426 -8.555 1.00 70.44 93 ILE A C 1
ATOM 679 O O . ILE A 1 93 ? 11.502 16.354 -9.762 1.00 70.44 93 ILE A O 1
ATOM 683 N N . MET A 1 94 ? 10.698 17.492 -8.000 1.00 71.44 94 MET A N 1
ATOM 684 C CA . MET A 1 94 ? 10.187 18.632 -8.768 1.00 71.44 94 MET A CA 1
ATOM 685 C C . MET A 1 94 ? 11.259 19.673 -9.108 1.00 71.44 94 MET A C 1
ATOM 687 O O . MET A 1 94 ? 11.152 20.327 -10.141 1.00 71.44 94 MET A O 1
ATOM 691 N N . LEU A 1 95 ? 12.300 19.829 -8.280 1.00 67.44 95 LEU A N 1
ATOM 692 C CA . LEU A 1 95 ? 13.348 20.827 -8.525 1.00 67.44 95 LEU A CA 1
ATOM 693 C C . LEU A 1 95 ? 14.223 20.514 -9.748 1.00 67.44 95 LEU A C 1
ATOM 695 O O . LEU A 1 95 ? 14.789 21.445 -10.312 1.00 67.44 95 LEU A O 1
ATOM 699 N N . GLY A 1 96 ? 14.299 19.252 -10.186 1.00 60.44 96 GLY A N 1
ATOM 700 C CA . GLY A 1 96 ? 15.018 18.849 -11.397 1.00 60.44 96 GLY A CA 1
ATOM 701 C C . GLY A 1 96 ? 16.541 19.069 -11.333 1.00 60.44 96 GLY A C 1
ATOM 702 O O . GLY A 1 96 ? 17.058 20.019 -10.756 1.00 60.44 96 GLY A O 1
ATOM 703 N N . SER A 1 97 ? 17.320 18.183 -11.957 1.00 54.22 97 SER A N 1
ATOM 704 C CA . SER A 1 97 ? 18.752 18.438 -12.181 1.00 54.22 97 SER A CA 1
ATOM 705 C C . SER A 1 97 ? 18.933 19.206 -13.501 1.00 54.22 97 SER A C 1
ATOM 707 O O . SER A 1 97 ? 18.747 18.605 -14.560 1.00 54.22 97 SER A O 1
ATOM 709 N N . PRO A 1 98 ? 19.346 20.490 -13.504 1.00 56.53 98 PRO A N 1
ATOM 710 C CA . PRO A 1 98 ? 19.442 21.307 -14.726 1.00 56.53 98 PRO A CA 1
ATOM 711 C C . PRO A 1 98 ? 20.519 20.842 -15.726 1.00 56.53 98 PRO A C 1
ATOM 713 O O . PRO A 1 98 ? 20.589 21.332 -16.850 1.00 56.53 98 PRO A O 1
ATOM 716 N N . LYS A 1 99 ? 21.367 19.875 -15.358 1.00 51.53 99 LYS A N 1
ATOM 717 C CA . LYS A 1 99 ? 22.563 19.504 -16.130 1.00 51.53 99 LYS A CA 1
ATOM 718 C C . LYS A 1 99 ? 22.284 18.810 -17.470 1.00 51.53 99 LYS A C 1
ATOM 720 O O . LYS A 1 99 ? 23.166 18.797 -18.321 1.00 51.53 99 LYS A O 1
ATOM 725 N N . ARG A 1 100 ? 21.094 18.237 -17.688 1.00 49.88 100 ARG A N 1
ATOM 726 C CA . ARG A 1 100 ? 20.816 17.433 -18.898 1.00 49.88 100 ARG A CA 1
ATOM 727 C C . ARG A 1 100 ? 20.280 18.240 -20.085 1.00 49.88 100 ARG A C 1
ATOM 729 O O . ARG A 1 100 ? 20.446 17.806 -21.218 1.00 49.88 100 ARG A O 1
ATOM 736 N N . LEU A 1 101 ? 19.701 19.418 -19.840 1.00 45.28 101 LEU A N 1
ATOM 737 C CA . LEU A 1 101 ? 19.160 20.290 -20.891 1.00 45.28 101 LEU A CA 1
ATOM 738 C C . LEU A 1 101 ? 20.273 20.987 -21.699 1.00 45.28 101 LEU A C 1
ATOM 740 O O . LEU A 1 101 ? 20.139 21.187 -22.901 1.00 45.28 101 LEU A O 1
ATOM 744 N N . TRP A 1 102 ? 21.410 21.280 -21.062 1.00 45.72 102 TRP A N 1
ATOM 745 C CA . TRP A 1 102 ? 22.537 21.974 -21.699 1.00 45.72 102 TRP A CA 1
ATOM 746 C C . TRP A 1 102 ? 23.263 21.138 -22.771 1.00 45.72 102 TRP A C 1
ATOM 748 O O . TRP A 1 102 ? 23.751 21.690 -23.751 1.00 45.72 102 TRP A O 1
ATOM 758 N N . ILE A 1 103 ? 23.300 19.808 -22.621 1.00 51.44 103 ILE A N 1
ATOM 759 C CA . ILE A 1 103 ? 24.024 18.897 -23.531 1.00 51.44 103 ILE A CA 1
ATOM 760 C C . ILE A 1 103 ? 23.292 18.725 -24.874 1.00 51.44 103 ILE A C 1
ATOM 762 O O . ILE A 1 103 ? 23.924 18.599 -25.922 1.00 51.44 103 ILE A O 1
ATOM 766 N N . VAL A 1 104 ? 21.957 18.763 -24.867 1.00 55.34 104 VAL A N 1
ATOM 767 C CA . VAL A 1 104 ? 21.155 18.670 -26.101 1.00 55.34 104 VAL A CA 1
ATOM 768 C C . VAL A 1 104 ? 21.158 19.995 -26.866 1.00 55.34 104 VAL A C 1
ATOM 770 O O . VAL A 1 104 ? 21.149 19.994 -28.090 1.00 55.34 104 VAL A O 1
ATOM 773 N N . GLN A 1 105 ? 21.240 21.134 -26.173 1.00 49.88 105 GLN A N 1
ATOM 774 C CA . GLN A 1 105 ? 21.228 22.441 -26.833 1.00 49.88 105 GLN A CA 1
ATOM 775 C C . GLN A 1 105 ? 22.600 22.863 -27.387 1.00 49.88 105 GLN A C 1
ATOM 777 O O . GLN A 1 105 ? 22.654 23.600 -28.368 1.00 49.88 105 GLN A O 1
ATOM 782 N N . SER A 1 106 ? 23.715 22.379 -26.820 1.00 51.47 106 SER A N 1
ATOM 783 C CA . SER A 1 106 ? 25.061 22.708 -27.323 1.00 51.47 106 SER A CA 1
ATOM 784 C C . SER A 1 106 ? 25.510 21.877 -28.534 1.00 51.47 106 SER A C 1
ATOM 786 O O . SER A 1 106 ? 26.625 22.077 -29.007 1.00 51.47 106 SER A O 1
ATOM 788 N N . SER A 1 107 ? 24.698 20.923 -29.000 1.00 52.69 107 SER A N 1
ATOM 789 C CA . SER A 1 107 ? 25.034 20.010 -30.104 1.00 52.69 107 SER A CA 1
ATOM 790 C C . SER A 1 107 ? 24.328 20.339 -31.425 1.00 52.69 107 SER A C 1
ATOM 792 O O . SER A 1 107 ? 24.470 19.586 -32.384 1.00 52.69 107 SER A O 1
ATOM 794 N N . SER A 1 108 ? 23.625 21.476 -31.524 1.00 59.78 108 SER A N 1
ATOM 795 C CA . SER A 1 108 ? 23.183 21.989 -32.827 1.00 59.78 108 SER A CA 1
ATOM 796 C C . SER 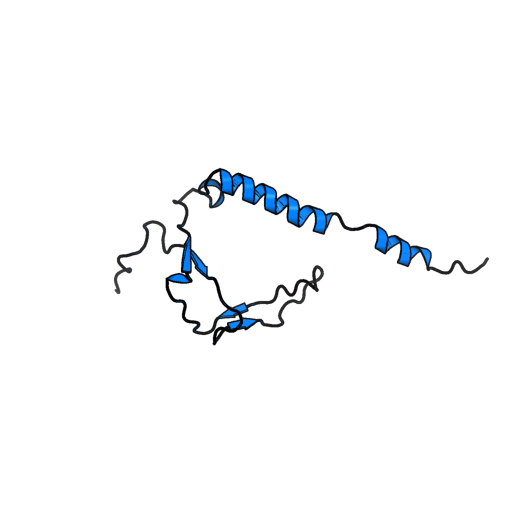A 1 108 ? 24.401 22.481 -33.619 1.00 59.78 108 SER A C 1
ATOM 798 O O . SER A 1 108 ? 25.092 23.385 -33.133 1.00 59.78 108 SER A O 1
ATOM 800 N N . PRO A 1 109 ? 24.672 21.953 -34.826 1.00 58.34 109 PRO A N 1
ATOM 801 C CA . PRO A 1 109 ? 25.661 22.541 -35.719 1.00 58.34 109 PRO A CA 1
ATOM 802 C C . PRO A 1 109 ? 25.248 23.983 -36.027 1.00 58.34 109 PRO A C 1
ATOM 804 O O . PRO A 1 109 ? 24.090 24.251 -36.355 1.00 58.34 109 PRO A O 1
ATOM 807 N N . ARG A 1 110 ? 26.178 24.927 -35.859 1.00 58.28 110 ARG A N 1
ATOM 808 C CA . ARG A 1 110 ? 26.086 26.242 -36.494 1.00 58.28 110 ARG A CA 1
ATOM 809 C C . ARG A 1 110 ? 26.809 26.119 -37.823 1.00 58.28 110 ARG A C 1
ATOM 811 O O . ARG A 1 110 ? 28.019 26.318 -37.863 1.00 58.28 110 ARG A O 1
ATOM 818 N N . ASP A 1 111 ? 26.066 25.754 -38.857 1.00 56.84 111 ASP A N 1
ATOM 819 C CA . ASP A 1 111 ? 26.568 25.806 -40.223 1.00 56.84 111 ASP A CA 1
AT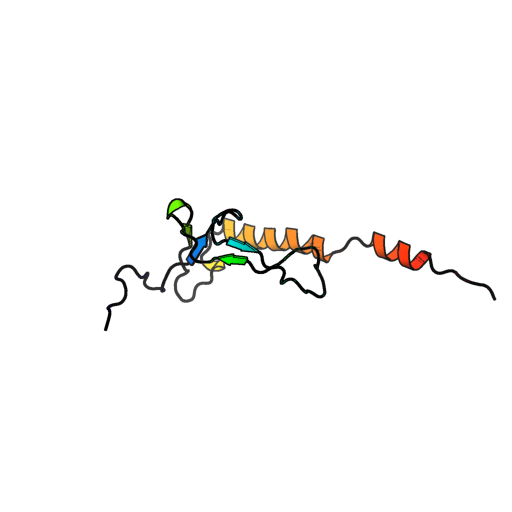OM 820 C C . ASP A 1 111 ? 26.510 27.262 -40.726 1.00 56.84 111 ASP A C 1
ATOM 822 O O . ASP A 1 111 ? 25.465 27.914 -40.683 1.00 56.84 111 ASP A O 1
ATOM 826 N N . GLU A 1 112 ? 27.709 27.746 -41.059 1.00 49.25 112 GLU A N 1
ATOM 827 C CA . GLU A 1 112 ? 28.143 28.798 -41.996 1.00 49.25 112 GLU A CA 1
ATOM 828 C C . GLU A 1 112 ? 27.124 29.789 -42.607 1.00 49.25 112 GLU A C 1
ATOM 830 O O . GLU A 1 112 ? 26.163 29.410 -43.276 1.00 49.25 112 GLU A O 1
ATOM 835 N N . ILE A 1 113 ? 27.467 31.085 -42.497 1.00 44.25 113 ILE A N 1
ATOM 836 C CA . ILE A 1 113 ? 27.303 32.103 -43.556 1.00 44.25 113 ILE A CA 1
ATOM 837 C C . ILE A 1 113 ? 28.708 32.497 -44.006 1.00 44.25 113 ILE A C 1
ATOM 839 O O . ILE A 1 113 ? 29.544 32.716 -43.096 1.00 44.25 113 ILE A O 1
#

Sequence (113 aa):
VQGAPTDQSPTGPDGRCLIVPLDDDGVRIENTWQAMSLRATMSNDVVLDQVFFPDERVAVFTRPAPGKTWVGAAPAALQAAGLAAGRLVTGPIMLGSPKRLWIVQSSSPRDEI

InterPro domains:
  IPR009100 Acyl-CoA dehydrogenase/oxidase, N-terminal and middle domain superfamily [SSF56645] (4-57)
  IPR046373 Acyl-CoA oxidase/dehydrogenase, middle domain superfamily [G3DSA:2.40.110.10] (1-59)

Organism: NCBI:txid408172